Protein AF-0000000078980738 (afdb_homodimer)

Organism: Ruegeria pomeroyi (strain ATCC 700808 / DSM 15171 / DSS-3) (NCBI:txid246200)

Secondary structure (DSSP, 8-state):
---------EEEEE-THHHHHHHHHHHHSTT--HHHHHHHHHHHHHHHHHHHHTT-EEEEEE--TTSSS-EEEEPP-/---------EEEEE-THHHHHHHHHHHHSTT--HHHHHHHHHHHHHHHHHHHHTT-EEEEEE--TTSSS-EEEE---

Sequence (154 aa):
MSEEKSSGRVTVRLSGKLGEMISEIQNETPAETPTDVVRRALIVYHSLAMAKLNGADLLIVEPGPDGEEKRSRRIFLMSEEKSSGRVTVRLSGKLGEMISEIQNETPAETPTDVVRRALIVYHSLAMAKLNGADLLIVEPGPDGEEKRSRRIFL

Structure (mmCIF, N/CA/C/O backbone):
data_AF-0000000078980738-model_v1
#
loop_
_entity.id
_entity.type
_entity.pdbx_description
1 polymer 'Ribbon-helix-helix protein CopG domain-containing protein'
#
loop_
_atom_site.group_PDB
_atom_site.id
_atom_site.type_symbol
_atom_site.label_atom_id
_atom_site.label_alt_id
_atom_site.label_comp_id
_atom_site.label_asym_id
_atom_site.label_entity_id
_atom_site.label_seq_id
_atom_site.pdbx_PDB_ins_code
_atom_site.Cartn_x
_atom_site.Cartn_y
_atom_site.Cartn_z
_atom_site.occupancy
_atom_site.B_iso_or_equiv
_atom_site.auth_seq_id
_atom_site.auth_comp_id
_atom_site.auth_asym_id
_atom_site.auth_atom_id
_atom_site.pdbx_PDB_model_num
ATOM 1 N N . MET A 1 1 ? 17.094 11.438 31.438 1 27.34 1 MET A N 1
ATOM 2 C CA . MET A 1 1 ? 16.391 12.195 30.391 1 27.34 1 MET A CA 1
ATOM 3 C C . MET A 1 1 ? 15.508 11.289 29.547 1 27.34 1 MET A C 1
ATOM 5 O O . MET A 1 1 ? 15.984 10.305 28.984 1 27.34 1 MET A O 1
ATOM 9 N N . SER A 1 2 ? 14.266 10.969 30.016 1 30.16 2 SER A N 1
ATOM 10 C CA . SER A 1 2 ? 13.25 10.031 29.547 1 30.16 2 SER A CA 1
ATOM 11 C C . SER A 1 2 ? 13.008 10.188 28.047 1 30.16 2 SER A C 1
ATOM 13 O O . SER A 1 2 ? 12.695 11.289 27.578 1 30.16 2 SER A O 1
ATOM 15 N N . GLU A 1 3 ? 13.883 9.773 27.234 1 36.34 3 GLU A N 1
ATOM 16 C CA . GLU A 1 3 ? 13.602 9.938 25.812 1 36.34 3 GLU A CA 1
ATOM 17 C C . GLU A 1 3 ? 12.117 9.711 25.516 1 36.34 3 GLU A C 1
ATOM 19 O O . GLU A 1 3 ? 11.594 8.625 25.75 1 36.34 3 GLU A O 1
ATOM 24 N N . GLU A 1 4 ? 11.211 10.57 26.094 1 38.19 4 GLU A N 1
ATOM 25 C CA . GLU A 1 4 ? 9.789 10.602 25.781 1 38.19 4 GLU A CA 1
ATOM 26 C C . GLU A 1 4 ? 9.523 10.008 24.391 1 38.19 4 GLU A C 1
ATOM 28 O O . GLU A 1 4 ? 10.094 10.469 23.406 1 38.19 4 GLU A O 1
ATOM 33 N N . LYS A 1 5 ? 9.547 8.875 24.234 1 45.06 5 LYS A N 1
ATOM 34 C CA . LYS A 1 5 ? 9.211 8.078 23.062 1 45.06 5 LYS A CA 1
ATOM 35 C C . LYS A 1 5 ? 8.086 8.719 22.266 1 45.06 5 LYS A C 1
ATOM 37 O O . LYS A 1 5 ? 6.953 8.836 22.75 1 45.06 5 LYS A O 1
ATOM 42 N N . SER A 1 6 ? 8.227 10.039 21.547 1 50.19 6 SER A N 1
ATOM 43 C CA . SER A 1 6 ? 7.402 11.016 20.828 1 50.19 6 SER A CA 1
ATOM 44 C C . SER A 1 6 ? 6.191 10.352 20.188 1 50.19 6 SER A C 1
ATOM 46 O O . SER A 1 6 ? 6.262 9.203 19.766 1 50.19 6 SER A O 1
ATOM 48 N N . SER A 1 7 ? 5.168 10.523 20.766 1 57.12 7 SER A N 1
ATOM 49 C CA . SER A 1 7 ? 3.814 10.078 20.438 1 57.12 7 SER A CA 1
ATOM 50 C C . SER A 1 7 ? 3.598 10.008 18.938 1 57.12 7 SER A C 1
ATOM 52 O O . SER A 1 7 ? 2.588 10.5 18.422 1 57.12 7 SER A O 1
ATOM 54 N N . GLY A 1 8 ? 4.828 9.727 17.984 1 65.25 8 GLY A N 1
ATOM 55 C CA . GLY A 1 8 ? 5.168 9.602 16.578 1 65.25 8 GLY A CA 1
ATOM 56 C C . GLY A 1 8 ? 4.105 10.156 15.648 1 65.25 8 GLY A C 1
ATOM 57 O O . GLY A 1 8 ? 3.512 9.422 14.859 1 65.25 8 GLY A O 1
ATOM 58 N N . ARG A 1 9 ? 3.58 11.227 16.016 1 78.31 9 ARG A N 1
ATOM 59 C CA . ARG A 1 9 ? 2.623 11.898 15.141 1 78.31 9 ARG A CA 1
ATOM 60 C C . ARG A 1 9 ? 3.299 12.391 13.867 1 78.31 9 ARG A C 1
ATOM 62 O O . ARG A 1 9 ? 4.391 12.961 13.914 1 78.31 9 ARG A O 1
ATOM 69 N N . VAL A 1 10 ? 2.648 12.07 12.852 1 83.69 10 VAL A N 1
ATOM 70 C CA . VAL A 1 10 ? 3.135 12.492 11.539 1 83.69 10 VAL A CA 1
ATOM 71 C C . VAL A 1 10 ? 2.025 13.219 10.781 1 83.69 10 VAL A C 1
ATOM 73 O O . VAL A 1 10 ? 0.879 12.758 10.758 1 83.69 10 VAL A O 1
ATOM 76 N N . THR A 1 11 ? 2.346 14.414 10.445 1 88.38 11 THR A N 1
ATOM 77 C CA . THR A 1 11 ? 1.433 15.141 9.57 1 88.38 11 THR A CA 1
ATOM 78 C C . THR A 1 11 ? 1.977 15.188 8.141 1 88.38 11 THR A C 1
ATOM 80 O O . THR A 1 11 ? 3.125 15.578 7.926 1 88.38 11 THR A O 1
ATOM 83 N N . VAL A 1 12 ? 1.135 14.805 7.203 1 88.81 12 VAL A N 1
ATOM 84 C CA . VAL A 1 12 ? 1.552 14.797 5.809 1 88.81 12 VAL A CA 1
ATOM 85 C C . VAL A 1 12 ? 0.564 15.602 4.965 1 88.81 12 VAL A C 1
ATOM 87 O O . VAL A 1 12 ? -0.648 15.523 5.18 1 88.81 12 VAL A O 1
ATOM 90 N N . ARG A 1 13 ? 1.128 16.328 4.082 1 88.06 13 ARG A N 1
ATOM 91 C CA . ARG A 1 13 ? 0.339 17.062 3.105 1 88.06 13 ARG A CA 1
ATOM 92 C C . ARG A 1 13 ? 0.513 16.484 1.705 1 88.06 13 ARG A C 1
ATOM 94 O O . ARG A 1 13 ? 1.628 16.438 1.181 1 88.06 13 ARG A O 1
ATOM 101 N N . LEU A 1 14 ? -0.602 16.062 1.182 1 86.94 14 LEU A N 1
ATOM 102 C CA . LEU A 1 14 ? -0.59 15.438 -0.135 1 86.94 14 LEU A CA 1
ATOM 103 C C . LEU A 1 14 ? -1.312 16.312 -1.158 1 86.94 14 LEU A C 1
ATOM 105 O O . LEU A 1 14 ? -2.334 16.922 -0.845 1 86.94 14 LEU A O 1
ATOM 109 N N . SER A 1 15 ? -0.709 16.406 -2.311 1 88.44 15 SER A N 1
ATOM 110 C CA . SER A 1 15 ? -1.311 17.203 -3.377 1 88.44 15 SER A CA 1
ATOM 111 C C . SER A 1 15 ? -1 16.609 -4.75 1 88.44 15 SER A C 1
ATOM 113 O O . SER A 1 15 ? -0.29 15.609 -4.852 1 88.44 15 SER A O 1
ATOM 115 N N . GLY A 1 16 ? -1.719 17.172 -5.766 1 91.06 16 GLY A N 1
ATOM 116 C CA . GLY A 1 16 ? -1.442 16.766 -7.133 1 91.06 16 GLY A CA 1
ATOM 117 C C . GLY A 1 16 ? -1.838 15.32 -7.41 1 91.06 16 GLY A C 1
ATOM 118 O O . GLY A 1 16 ? -2.971 14.922 -7.137 1 91.06 16 GLY A O 1
ATOM 119 N N . LYS A 1 17 ? -0.914 14.648 -7.934 1 89.94 17 LYS A N 1
ATOM 120 C CA . LYS A 1 17 ? -1.172 13.273 -8.359 1 89.94 17 LYS A CA 1
ATOM 121 C C . LYS A 1 17 ? -1.625 12.41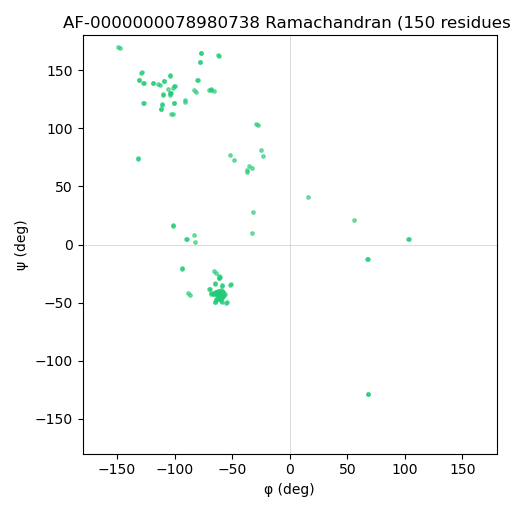4 -7.18 1 89.94 17 LYS A C 1
ATOM 123 O O . LYS A 1 17 ? -2.482 11.539 -7.336 1 89.94 17 LYS A O 1
ATOM 128 N N . LEU A 1 18 ? -1.074 12.672 -6.035 1 92.12 18 LEU A N 1
ATOM 129 C CA . LEU A 1 18 ? -1.434 11.891 -4.859 1 92.12 18 LEU A CA 1
ATOM 130 C C . LEU A 1 18 ? -2.865 12.188 -4.426 1 92.12 18 LEU A C 1
ATOM 132 O O . LEU A 1 18 ? -3.588 11.281 -4 1 92.12 18 LEU A O 1
ATOM 136 N N . GLY A 1 19 ? -3.207 13.414 -4.543 1 88.25 19 GLY A N 1
ATOM 137 C CA . GLY A 1 19 ? -4.598 13.758 -4.293 1 88.25 19 GLY A CA 1
ATOM 138 C C . GLY A 1 19 ? -5.562 13.078 -5.25 1 88.25 19 GLY A C 1
ATOM 139 O O . GLY A 1 19 ? -6.637 12.633 -4.844 1 88.25 19 GLY A O 1
ATOM 140 N N . GLU A 1 20 ? -5.195 13.008 -6.438 1 90.25 20 GLU A N 1
ATOM 141 C CA . GLU A 1 20 ? -6.008 12.336 -7.445 1 90.25 20 GLU A CA 1
ATOM 142 C C . GLU A 1 20 ? -6.152 10.844 -7.137 1 90.25 20 GLU A C 1
ATOM 144 O O . GLU A 1 20 ? -7.23 10.273 -7.312 1 90.25 20 GLU A O 1
ATOM 149 N N . MET A 1 21 ? -5.086 10.297 -6.723 1 92.25 21 MET A N 1
ATOM 150 C CA . MET A 1 21 ? -5.133 8.875 -6.375 1 92.25 21 MET A CA 1
ATOM 151 C C . MET A 1 21 ? -6.105 8.625 -5.227 1 92.25 21 MET A C 1
ATOM 153 O O . MET A 1 21 ? -6.879 7.672 -5.258 1 92.25 21 MET A O 1
ATOM 157 N N . ILE A 1 22 ? -6.035 9.422 -4.242 1 91.81 22 ILE A N 1
ATOM 158 C CA . ILE A 1 22 ? -6.945 9.312 -3.109 1 91.81 22 ILE A CA 1
ATOM 159 C C . ILE A 1 22 ? -8.391 9.422 -3.594 1 91.81 22 ILE A C 1
ATOM 161 O O . ILE A 1 22 ? -9.242 8.617 -3.207 1 91.81 22 ILE A O 1
ATOM 165 N N . SER A 1 23 ? -8.617 10.336 -4.426 1 89.12 23 SER A N 1
ATOM 166 C CA . SER A 1 23 ? -9.961 10.531 -4.961 1 89.12 23 SER A CA 1
ATOM 167 C C . SER A 1 23 ? -10.422 9.32 -5.754 1 89.12 23 SER A C 1
ATOM 169 O O . SER A 1 23 ? -11.586 8.914 -5.664 1 89.12 23 SER A O 1
ATOM 171 N N . GLU A 1 24 ? -9.562 8.836 -6.508 1 90.69 24 GLU A N 1
ATOM 172 C CA . GLU A 1 24 ? -9.898 7.652 -7.297 1 90.69 24 GLU A CA 1
ATOM 173 C C . GLU A 1 24 ? -10.25 6.473 -6.398 1 90.69 24 GLU A C 1
ATOM 175 O O . GLU A 1 24 ? -11.211 5.75 -6.66 1 90.69 24 GLU A O 1
ATOM 180 N N . ILE A 1 25 ? -9.469 6.281 -5.414 1 90.44 25 ILE A N 1
ATOM 181 C CA . ILE A 1 25 ? -9.734 5.195 -4.473 1 90.44 25 ILE A CA 1
ATOM 182 C C . ILE A 1 25 ? -11.078 5.426 -3.783 1 90.44 25 ILE A C 1
ATOM 184 O O . ILE A 1 25 ? -11.852 4.488 -3.604 1 90.44 25 ILE A O 1
ATOM 188 N N . GLN A 1 26 ? -11.312 6.648 -3.436 1 89.69 26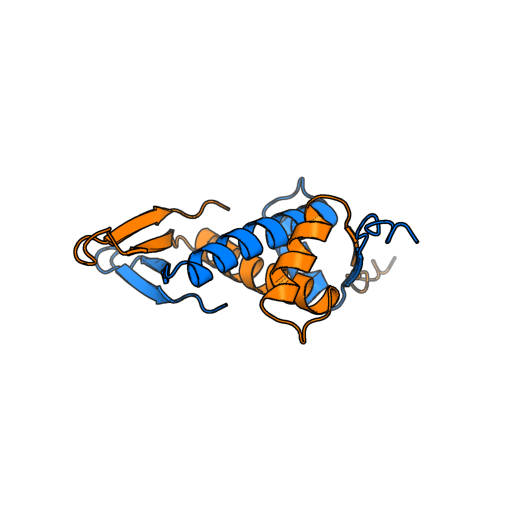 GLN A N 1
ATOM 189 C CA . GLN A 1 26 ? -12.562 6.984 -2.768 1 89.69 26 GLN A CA 1
ATOM 190 C C . GLN A 1 26 ? -13.758 6.75 -3.688 1 89.69 26 GLN A C 1
ATOM 192 O O . GLN A 1 26 ? -14.859 6.453 -3.219 1 89.69 26 GLN A O 1
ATOM 197 N N . ASN A 1 27 ? -13.539 6.969 -4.914 1 88.94 27 ASN A N 1
ATOM 198 C CA . ASN A 1 27 ? -14.609 6.707 -5.871 1 88.94 27 ASN A CA 1
ATOM 199 C C . ASN A 1 27 ? -15.016 5.234 -5.871 1 88.94 27 ASN A C 1
ATOM 201 O O . ASN A 1 27 ? -16.172 4.902 -6.125 1 88.94 27 ASN A O 1
ATOM 205 N N . GLU A 1 28 ? -14.078 4.43 -5.52 1 85.12 28 GLU A N 1
ATOM 206 C CA . GLU A 1 28 ? -14.328 2.992 -5.492 1 85.12 28 GLU A CA 1
ATOM 207 C C . GLU A 1 28 ? -14.758 2.529 -4.102 1 85.12 28 GLU A C 1
ATOM 209 O O . GLU A 1 28 ? -15.305 1.435 -3.945 1 85.12 28 GLU A O 1
ATOM 214 N N . THR A 1 29 ? -14.469 3.299 -3.113 1 82.06 29 THR A N 1
ATOM 215 C CA . THR A 1 29 ? -14.828 3.053 -1.721 1 82.06 29 THR A CA 1
ATOM 216 C C . THR A 1 29 ? -15.445 4.301 -1.094 1 82.06 29 THR A C 1
ATOM 218 O O . THR A 1 29 ? -14.852 4.914 -0.206 1 82.06 29 THR A O 1
ATOM 221 N N . PRO A 1 30 ? -16.609 4.715 -1.349 1 76.38 30 PRO A N 1
ATOM 222 C CA . PRO A 1 30 ? -17.172 6.035 -1.074 1 76.38 30 PRO A CA 1
ATOM 223 C C . PRO A 1 30 ? -17.266 6.34 0.419 1 76.38 30 PRO A C 1
ATOM 225 O O . PRO A 1 30 ? -17.266 7.508 0.817 1 76.38 30 PRO A O 1
ATOM 228 N N . ALA A 1 31 ? -17.328 5.473 1.229 1 78 31 ALA A N 1
ATOM 229 C CA . ALA A 1 31 ? -17.484 5.734 2.658 1 78 31 ALA A CA 1
ATOM 230 C C . ALA A 1 31 ? -16.141 6.039 3.312 1 78 31 ALA A C 1
AT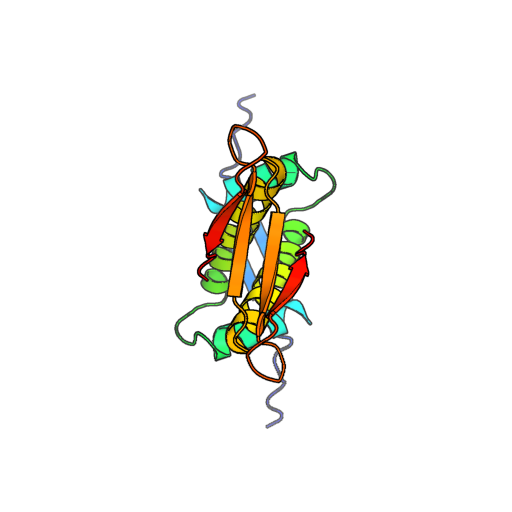OM 232 O O . ALA A 1 31 ? -16.078 6.367 4.5 1 78 31 ALA A O 1
ATOM 233 N N . GLU A 1 32 ? -15.141 6.188 2.557 1 85.81 32 GLU A N 1
ATOM 234 C CA . GLU A 1 32 ? -13.828 6.379 3.17 1 85.81 32 GLU A CA 1
ATOM 235 C C . GLU A 1 32 ? -13.375 7.828 3.051 1 85.81 32 GLU A C 1
ATOM 237 O O . GLU A 1 32 ? -13.531 8.445 1.997 1 85.81 32 GLU A O 1
ATOM 242 N N . THR A 1 33 ? -12.883 8.344 4.188 1 89.38 33 THR A N 1
ATOM 243 C CA . THR A 1 33 ? -12.219 9.641 4.188 1 89.38 33 THR A CA 1
ATOM 244 C C . THR A 1 33 ? -10.805 9.523 3.633 1 89.38 33 THR A C 1
ATOM 246 O O . THR A 1 33 ? -10.258 8.422 3.535 1 89.38 33 THR A O 1
ATOM 249 N N . PRO A 1 34 ? -10.258 10.602 3.32 1 88.75 34 PRO A N 1
ATOM 250 C CA . PRO A 1 34 ? -8.852 10.562 2.895 1 88.75 34 PRO A CA 1
ATOM 251 C C . PRO A 1 34 ? -7.934 9.953 3.947 1 88.75 34 PRO A C 1
ATOM 253 O O . PRO A 1 34 ? -7.016 9.203 3.605 1 88.75 34 PRO A O 1
ATOM 256 N N . THR A 1 35 ? -8.164 10.273 5.129 1 90.12 35 THR A N 1
ATOM 257 C CA . THR A 1 35 ? -7.375 9.695 6.207 1 90.12 35 THR A CA 1
ATOM 258 C C . THR A 1 35 ? -7.516 8.172 6.219 1 90.12 35 THR A C 1
ATOM 260 O O . THR A 1 35 ? -6.539 7.457 6.441 1 90.12 35 THR A O 1
ATOM 263 N N . ASP A 1 36 ? -8.711 7.66 5.969 1 92.94 36 ASP A N 1
ATOM 264 C CA . ASP A 1 36 ? -8.945 6.219 5.918 1 92.94 36 ASP A CA 1
ATOM 265 C C . ASP A 1 36 ? -8.164 5.574 4.777 1 92.94 36 ASP A C 1
ATOM 267 O O . ASP A 1 36 ? -7.621 4.477 4.93 1 92.94 36 ASP A O 1
ATOM 271 N N . VAL A 1 37 ? -8.172 6.273 3.686 1 93.62 37 VAL A N 1
ATOM 272 C CA . VAL A 1 37 ? -7.445 5.766 2.529 1 93.62 37 VAL A CA 1
ATOM 273 C C . VAL A 1 37 ? -5.957 5.66 2.859 1 93.62 37 VAL A C 1
ATOM 275 O O . VAL A 1 37 ? -5.328 4.633 2.6 1 93.62 37 VAL A O 1
ATOM 278 N N . VAL A 1 38 ? -5.363 6.676 3.443 1 93.69 38 VAL A N 1
ATOM 279 C CA . VAL A 1 38 ? -3.943 6.699 3.781 1 93.69 38 VAL A CA 1
ATOM 280 C C . VAL A 1 38 ? -3.641 5.625 4.824 1 93.69 38 VAL A C 1
ATOM 282 O O . VAL A 1 38 ? -2.631 4.926 4.73 1 93.69 38 VAL A O 1
ATOM 285 N N . ARG A 1 39 ? -4.516 5.492 5.758 1 93.75 39 ARG A N 1
ATOM 286 C CA . ARG A 1 39 ? -4.367 4.461 6.781 1 93.75 39 ARG A CA 1
ATOM 287 C C . ARG A 1 39 ? -4.324 3.07 6.156 1 93.75 39 ARG A C 1
ATOM 289 O O . ARG A 1 39 ? -3.436 2.273 6.461 1 93.75 39 ARG A O 1
ATOM 296 N N . ARG A 1 40 ? -5.211 2.836 5.27 1 94.81 40 ARG A N 1
ATOM 297 C CA . ARG A 1 40 ? -5.266 1.537 4.605 1 94.81 40 ARG A CA 1
ATOM 298 C C . ARG A 1 40 ? -4.031 1.31 3.742 1 94.81 40 ARG A C 1
ATOM 300 O O . ARG A 1 40 ? -3.459 0.218 3.744 1 94.81 40 ARG A O 1
ATOM 307 N N . ALA A 1 41 ? -3.656 2.322 3.062 1 96.19 41 ALA A N 1
ATOM 308 C CA . ALA A 1 41 ? -2.461 2.234 2.227 1 96.19 41 ALA A CA 1
ATOM 309 C C . ALA A 1 41 ? -1.233 1.884 3.061 1 96.19 41 ALA A C 1
ATOM 311 O O . ALA A 1 41 ? -0.445 1.015 2.684 1 96.19 41 ALA A O 1
ATOM 312 N N . LEU A 1 42 ? -1.082 2.506 4.184 1 95.12 42 LEU A N 1
ATOM 313 C CA . LEU A 1 42 ? 0.065 2.279 5.055 1 95.12 42 LEU A CA 1
ATOM 314 C C . LEU A 1 42 ? 0.05 0.861 5.613 1 95.12 42 LEU A C 1
ATOM 316 O O . LEU A 1 42 ? 1.09 0.199 5.672 1 95.12 42 LEU A O 1
ATOM 320 N N . ILE A 1 43 ? -1.113 0.393 5.996 1 96.06 43 ILE A N 1
ATOM 321 C CA . ILE A 1 43 ? -1.249 -0.943 6.566 1 96.06 43 ILE A CA 1
ATOM 322 C C . ILE A 1 43 ? -0.881 -1.991 5.52 1 96.06 43 ILE A C 1
ATOM 324 O O . ILE A 1 43 ? -0.106 -2.91 5.797 1 96.06 43 ILE A O 1
ATOM 328 N N . VAL A 1 44 ? -1.388 -1.829 4.383 1 96.19 44 VAL A N 1
ATOM 329 C CA . VAL A 1 44 ? -1.124 -2.777 3.309 1 96.19 44 VAL A CA 1
ATOM 330 C C . VAL A 1 44 ? 0.355 -2.734 2.932 1 96.19 44 VAL A C 1
ATOM 332 O O . VAL A 1 44 ? 1.01 -3.773 2.838 1 96.19 44 VAL A O 1
ATOM 335 N N . TYR A 1 45 ? 0.852 -1.554 2.727 1 96.31 45 TYR A N 1
ATOM 336 C CA . TYR A 1 45 ? 2.252 -1.409 2.346 1 96.31 45 TYR A CA 1
ATOM 337 C C . TYR A 1 45 ? 3.17 -2.002 3.41 1 96.31 45 TYR A C 1
ATOM 339 O O . TYR A 1 45 ? 4.133 -2.701 3.088 1 96.31 45 TYR A O 1
ATOM 347 N N . HIS A 1 46 ? 2.955 -1.68 4.602 1 94.81 46 HIS A N 1
ATOM 348 C CA . HIS A 1 46 ? 3.752 -2.223 5.695 1 94.81 46 HIS A CA 1
ATOM 349 C C . HIS A 1 46 ? 3.734 -3.748 5.688 1 94.81 46 HIS A C 1
ATOM 351 O O . HIS A 1 46 ? 4.781 -4.387 5.801 1 94.81 46 HIS A O 1
ATOM 357 N N . SER A 1 47 ? 2.525 -4.332 5.605 1 94.75 47 SER A N 1
ATOM 358 C CA . SER A 1 47 ? 2.395 -5.785 5.574 1 94.75 47 SER A CA 1
ATOM 359 C C . SER A 1 47 ? 3.197 -6.391 4.43 1 94.75 47 SER A C 1
ATOM 361 O O . SER A 1 47 ? 3.867 -7.41 4.602 1 94.75 47 SER A O 1
ATOM 363 N N . LEU A 1 48 ? 3.145 -5.789 3.271 1 96 48 LEU A N 1
ATOM 364 C CA . LEU A 1 48 ? 3.865 -6.281 2.102 1 96 48 LEU A CA 1
ATOM 365 C C . LEU A 1 48 ? 5.371 -6.125 2.287 1 96 48 LEU A C 1
ATOM 367 O O . LEU A 1 48 ? 6.141 -7.023 1.936 1 96 48 LEU A O 1
ATOM 371 N N . ALA A 1 49 ? 5.766 -5 2.818 1 94.06 49 ALA A N 1
ATOM 372 C CA . ALA A 1 49 ? 7.184 -4.746 3.059 1 94.06 49 ALA A CA 1
ATOM 373 C C . ALA A 1 49 ? 7.766 -5.758 4.043 1 94.06 49 ALA A C 1
ATOM 375 O O . ALA A 1 49 ? 8.867 -6.277 3.83 1 94.06 49 ALA A O 1
ATOM 376 N N . MET A 1 50 ? 7.039 -6.031 5.035 1 92.69 50 MET A N 1
ATOM 377 C CA . MET A 1 50 ? 7.492 -7 6.027 1 92.69 50 MET A CA 1
ATOM 378 C C . MET A 1 50 ? 7.59 -8.398 5.426 1 92.69 50 MET A C 1
ATOM 380 O O . MET A 1 50 ? 8.539 -9.133 5.695 1 92.69 50 MET A O 1
ATOM 384 N N . ALA A 1 51 ? 6.59 -8.734 4.625 1 93.06 51 ALA A N 1
ATOM 385 C CA . ALA A 1 51 ? 6.637 -10.031 3.953 1 93.06 51 ALA A CA 1
ATOM 386 C C . ALA A 1 51 ? 7.871 -10.141 3.066 1 93.06 51 ALA A C 1
ATOM 388 O O . ALA A 1 51 ? 8.547 -11.172 3.061 1 93.06 51 ALA A O 1
ATOM 389 N N . LYS A 1 52 ? 8.156 -9.125 2.363 1 93.62 52 LYS A N 1
ATOM 390 C CA . LYS A 1 52 ? 9.32 -9.102 1.484 1 93.62 52 LYS A CA 1
ATOM 391 C C . LYS A 1 52 ? 10.617 -9.242 2.281 1 93.62 52 LYS A C 1
ATOM 393 O O . LYS A 1 52 ? 11.523 -9.977 1.885 1 93.62 52 LYS A O 1
ATOM 398 N N . LEU A 1 53 ? 10.672 -8.57 3.303 1 90.5 53 LEU A N 1
ATOM 399 C CA . LEU A 1 53 ? 11.844 -8.625 4.164 1 90.5 53 LEU A CA 1
ATOM 400 C C . LEU A 1 53 ? 12.055 -10.031 4.707 1 90.5 53 LEU A C 1
ATOM 402 O O . LEU A 1 53 ? 13.188 -10.445 4.973 1 90.5 53 LEU A O 1
ATOM 406 N N . ASN A 1 54 ? 10.953 -10.727 4.84 1 90.75 54 ASN A N 1
ATOM 407 C CA . ASN A 1 54 ? 11.023 -12.086 5.363 1 90.75 54 ASN A CA 1
ATOM 408 C C . ASN A 1 54 ? 11.227 -13.109 4.246 1 90.75 54 ASN A C 1
ATOM 410 O O . ASN A 1 54 ? 11.086 -14.312 4.465 1 90.75 54 ASN A O 1
ATOM 414 N N . GLY A 1 55 ? 11.414 -12.602 3.006 1 91 55 GLY A N 1
ATOM 415 C CA . GLY A 1 55 ? 11.836 -13.469 1.922 1 91 55 GLY A CA 1
ATOM 416 C C . GLY A 1 55 ? 10.711 -13.844 0.979 1 91 55 GLY A C 1
ATOM 417 O O . GLY A 1 55 ? 10.898 -14.648 0.062 1 91 55 GLY A O 1
ATOM 418 N N . ALA A 1 56 ? 9.5 -13.25 1.195 1 94.56 56 ALA A N 1
ATOM 419 C CA . ALA A 1 56 ? 8.367 -13.57 0.333 1 94.56 56 ALA A CA 1
ATOM 420 C C . ALA A 1 56 ? 8.469 -12.836 -1.004 1 94.56 56 ALA A C 1
ATOM 422 O O . ALA A 1 56 ? 9.172 -11.828 -1.114 1 94.56 56 ALA A O 1
ATOM 423 N N . ASP A 1 57 ? 7.773 -13.438 -1.954 1 95.25 57 ASP A N 1
ATOM 424 C CA . ASP A 1 57 ? 7.527 -12.75 -3.215 1 95.25 57 ASP A CA 1
ATOM 425 C C . ASP A 1 57 ? 6.094 -12.227 -3.289 1 95.25 57 ASP A C 1
ATOM 427 O O . ASP A 1 57 ? 5.172 -12.859 -2.773 1 95.25 57 ASP A O 1
ATOM 431 N N . LEU A 1 58 ? 5.934 -11.117 -3.902 1 96.75 58 LEU A N 1
ATOM 432 C CA . LEU A 1 58 ? 4.629 -10.516 -4.129 1 96.75 58 LEU A CA 1
ATOM 433 C C . LEU A 1 58 ? 4.254 -10.57 -5.609 1 96.75 58 LEU A C 1
ATOM 435 O O . LEU A 1 58 ? 5.004 -10.094 -6.461 1 96.75 58 LEU A O 1
ATOM 439 N N . LEU A 1 59 ? 3.018 -11.094 -5.852 1 96.88 59 LEU A N 1
ATOM 440 C CA . LEU A 1 59 ? 2.662 -11.32 -7.246 1 96.88 59 LEU A CA 1
ATOM 441 C C . LEU A 1 59 ? 1.286 -10.75 -7.559 1 96.88 59 LEU A C 1
ATOM 443 O O . LEU A 1 59 ? 0.374 -10.82 -6.734 1 96.88 59 LEU A O 1
ATOM 447 N N . ILE A 1 60 ? 1.159 -10.188 -8.703 1 96.81 60 ILE A N 1
ATOM 448 C CA . ILE A 1 60 ? -0.119 -9.906 -9.344 1 96.81 60 ILE A CA 1
ATOM 449 C C . ILE A 1 60 ? -0.411 -10.977 -10.398 1 96.81 60 ILE A C 1
ATOM 451 O O . ILE A 1 60 ? 0.399 -11.203 -11.305 1 96.81 60 ILE A O 1
ATOM 455 N N . VAL A 1 61 ? -1.488 -11.602 -10.219 1 95.5 61 VAL A N 1
ATOM 456 C CA . VAL A 1 61 ? -1.878 -12.656 -11.148 1 95.5 61 VAL A CA 1
ATOM 457 C C . VAL A 1 61 ? -3.104 -12.219 -11.945 1 95.5 61 VAL A C 1
ATOM 459 O O . VAL A 1 61 ? -4.176 -12 -11.375 1 95.5 61 VAL A O 1
ATOM 462 N N . GLU A 1 62 ? -2.908 -12.117 -13.203 1 93.75 62 GLU A N 1
ATOM 463 C CA . GLU A 1 62 ? -3.961 -11.656 -14.102 1 93.75 62 GLU A CA 1
ATOM 464 C C . GLU A 1 62 ? -4.473 -12.797 -14.977 1 93.75 62 GLU A C 1
ATOM 466 O O . GLU A 1 62 ? -3.695 -13.648 -15.422 1 93.75 62 GLU A O 1
ATOM 471 N N . PRO A 1 63 ? -5.746 -12.766 -15.141 1 85.94 63 PRO A N 1
ATOM 472 C CA . PRO A 1 63 ? -6.285 -13.781 -16.047 1 85.94 63 PRO A CA 1
ATOM 473 C C . PRO A 1 63 ? -5.871 -13.555 -17.5 1 85.94 63 PRO A C 1
ATOM 475 O O . PRO A 1 63 ? -5.758 -12.406 -17.938 1 85.94 63 PRO A O 1
ATOM 478 N N . GLY A 1 64 ? -5.438 -14.625 -18.156 1 80 64 GLY A N 1
ATOM 479 C CA . GLY A 1 64 ? -5.168 -14.539 -19.578 1 80 64 GLY A CA 1
ATOM 480 C C . GLY A 1 64 ? -6.402 -14.203 -20.406 1 80 64 GLY A C 1
ATOM 481 O O . GLY A 1 64 ? -7.52 -14.211 -19.891 1 80 64 GLY A O 1
ATOM 482 N N . PRO A 1 65 ? -6.109 -13.758 -21.656 1 77.44 65 PRO A N 1
ATOM 483 C CA . PRO A 1 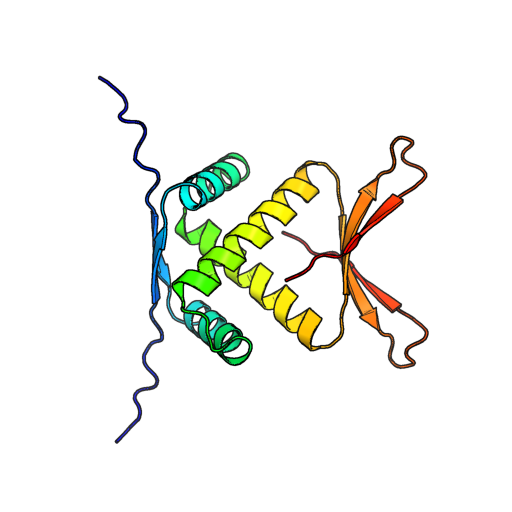65 ? -7.223 -13.391 -22.531 1 77.44 65 PRO A CA 1
ATOM 484 C C . PRO A 1 65 ? -8.281 -14.492 -22.625 1 77.44 65 PRO A C 1
ATOM 486 O O . PRO A 1 65 ? -9.477 -14.203 -22.719 1 77.44 65 PRO A O 1
ATOM 489 N N . ASP A 1 66 ? -7.809 -15.719 -22.578 1 77.06 66 ASP A N 1
ATOM 490 C CA . ASP A 1 66 ? -8.758 -16.812 -22.719 1 77.06 66 ASP A CA 1
ATOM 491 C C . ASP A 1 66 ? -9.094 -17.422 -21.359 1 77.06 66 ASP A C 1
ATOM 493 O O . ASP A 1 66 ? -9.805 -18.438 -21.281 1 77.06 66 ASP A O 1
ATOM 497 N N . GLY A 1 67 ? -8.773 -16.703 -20.359 1 70.56 67 GLY A N 1
ATOM 498 C CA . GLY A 1 67 ? -9.023 -17.188 -19.016 1 70.56 67 GLY A CA 1
ATOM 499 C C . GLY A 1 67 ? -8.172 -18.375 -18.625 1 70.56 67 GLY A C 1
ATOM 500 O O . GLY A 1 67 ? -8.188 -18.812 -17.484 1 70.56 67 GLY A O 1
ATOM 501 N N . GLU A 1 68 ? -7.492 -19 -19.656 1 72.38 68 GLU A N 1
ATOM 502 C CA . GLU A 1 68 ? -6.77 -20.234 -19.422 1 72.38 68 GLU A CA 1
ATOM 503 C C . GLU A 1 68 ? -5.348 -19.969 -18.922 1 72.38 68 GLU A C 1
ATOM 505 O O . GLU A 1 68 ? -4.883 -20.609 -17.984 1 72.38 68 GLU A O 1
ATOM 510 N N . GLU A 1 69 ? -4.742 -18.984 -19.594 1 76.12 69 GLU A N 1
ATOM 511 C CA . GLU A 1 69 ? -3.352 -18.75 -19.203 1 76.12 69 GLU A CA 1
ATOM 512 C C . GLU A 1 69 ? -3.225 -17.547 -18.281 1 76.12 69 GLU A C 1
ATOM 514 O O . GLU A 1 69 ? -3.654 -16.438 -18.625 1 76.12 69 GLU A O 1
ATOM 519 N N . LYS A 1 70 ? -2.844 -17.844 -17 1 86.12 70 LYS A N 1
ATOM 520 C CA . LYS A 1 70 ? -2.607 -16.734 -16.078 1 86.12 70 LYS A CA 1
ATOM 521 C C . LYS A 1 70 ? -1.199 -16.172 -16.25 1 86.12 70 LYS A C 1
ATOM 523 O O . LYS A 1 70 ? -0.256 -16.906 -16.531 1 86.12 70 LYS A O 1
ATOM 528 N N . ARG A 1 71 ? -1.203 -14.844 -16.328 1 91.44 71 ARG A N 1
ATOM 529 C CA . ARG A 1 71 ? 0.074 -14.141 -16.297 1 91.44 71 ARG A CA 1
ATOM 530 C C . ARG A 1 71 ? 0.356 -13.562 -14.914 1 91.44 71 ARG A C 1
ATOM 532 O O . ARG A 1 71 ? -0.56 -13.109 -14.227 1 91.44 71 ARG A O 1
ATOM 539 N N . SER A 1 72 ? 1.61 -13.773 -14.547 1 93.25 72 SER A N 1
ATOM 540 C CA . SER A 1 72 ? 1.993 -13.242 -13.242 1 93.25 72 SER A CA 1
ATOM 541 C C . SER A 1 72 ? 3.109 -12.211 -13.375 1 93.25 72 SER A C 1
ATOM 543 O O . SER A 1 72 ? 4.004 -12.359 -14.211 1 93.25 72 SER A O 1
ATOM 545 N N . ARG A 1 73 ? 2.98 -11.156 -12.617 1 94.31 73 ARG A N 1
ATOM 546 C CA . ARG A 1 73 ? 4.066 -10.188 -12.516 1 94.31 73 ARG A CA 1
ATOM 547 C C . ARG A 1 73 ? 4.414 -9.906 -11.055 1 94.31 73 ARG A C 1
ATOM 549 O O . ARG A 1 73 ? 3.541 -9.938 -10.188 1 94.31 73 ARG A O 1
ATOM 556 N N . ARG A 1 74 ? 5.652 -9.641 -10.891 1 95.19 74 ARG A N 1
ATOM 557 C CA . ARG A 1 74 ? 6.141 -9.352 -9.547 1 95.19 74 ARG A CA 1
ATOM 558 C C . ARG A 1 74 ? 5.836 -7.914 -9.148 1 95.19 74 ARG A C 1
ATOM 560 O O . ARG A 1 74 ? 5.891 -7.008 -9.977 1 95.19 74 ARG A O 1
ATOM 567 N N . ILE A 1 75 ? 5.477 -7.762 -7.887 1 93.75 75 ILE A N 1
ATOM 568 C CA . ILE A 1 75 ? 5.355 -6.438 -7.289 1 93.75 75 ILE A CA 1
ATOM 569 C C . ILE A 1 75 ? 6.684 -6.035 -6.656 1 93.75 75 ILE A C 1
ATOM 571 O O . ILE A 1 75 ? 7.211 -6.746 -5.797 1 93.75 75 ILE A O 1
ATOM 575 N N . PHE A 1 76 ? 7.191 -4.914 -7.098 1 90.62 76 PHE A N 1
ATOM 576 C CA . PHE A 1 76 ? 8.398 -4.367 -6.484 1 90.62 76 PHE A CA 1
ATOM 577 C C . PHE A 1 76 ? 8.055 -3.207 -5.559 1 90.62 76 PHE A C 1
ATOM 579 O O . PHE A 1 76 ? 7.199 -2.379 -5.883 1 90.62 76 PHE A O 1
ATOM 586 N N . LEU A 1 77 ? 8.617 -3.365 -4.434 1 89.06 77 LEU A N 1
ATOM 587 C CA . LEU A 1 77 ? 8.383 -2.305 -3.461 1 89.06 77 LEU A CA 1
ATOM 588 C C . LEU A 1 77 ? 9.547 -1.319 -3.441 1 89.06 77 LEU A C 1
ATOM 590 O O . LEU A 1 77 ? 10.68 -1.688 -3.756 1 89.06 77 LEU A O 1
ATOM 594 N N . MET B 1 1 ? -21.016 29.578 -10.648 1 26.77 1 MET B N 1
ATOM 595 C CA . MET B 1 1 ? -20.281 29.266 -9.422 1 26.77 1 MET B CA 1
ATOM 596 C C . MET B 1 1 ? -19.25 28.172 -9.672 1 26.77 1 MET B C 1
ATOM 598 O O . MET B 1 1 ? -19.609 27.062 -10.109 1 26.77 1 MET B O 1
ATOM 602 N N . SER B 1 2 ? -18.047 28.516 -10.234 1 30.81 2 SER B N 1
ATOM 603 C CA . SER B 1 2 ? -16.953 27.688 -10.75 1 30.81 2 SER B CA 1
ATOM 604 C C . SER B 1 2 ? -16.516 26.641 -9.727 1 30.81 2 SER B C 1
ATOM 606 O O . SER B 1 2 ? -16.203 26.984 -8.586 1 30.81 2 SER B O 1
ATOM 608 N N . GLU B 1 3 ? -17.234 25.609 -9.562 1 36.84 3 GLU B N 1
ATOM 609 C CA . GLU B 1 3 ? -16.734 24.609 -8.625 1 36.84 3 GLU B CA 1
ATOM 610 C C . GLU B 1 3 ? -15.219 24.469 -8.711 1 36.84 3 GLU B C 1
ATOM 612 O O . GLU B 1 3 ? -14.68 24.156 -9.766 1 36.84 3 GLU B O 1
ATOM 617 N N . GLU B 1 4 ? -14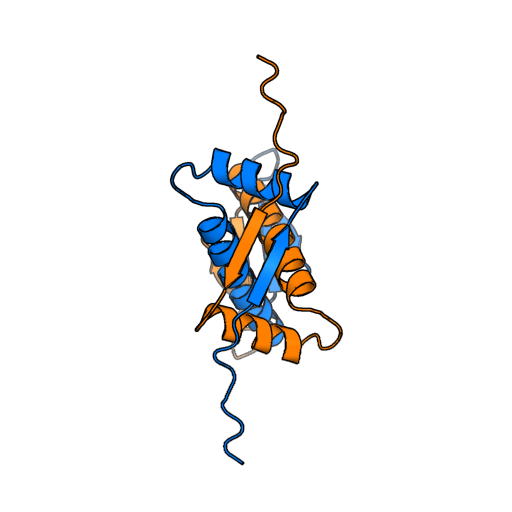.477 25.562 -8.352 1 38.28 4 GLU B N 1
ATOM 618 C CA . GLU B 1 4 ? -13.016 25.5 -8.227 1 38.28 4 GLU B CA 1
ATOM 619 C C . GLU B 1 4 ? -12.539 24.094 -7.934 1 38.28 4 GLU B C 1
ATOM 621 O O . GLU B 1 4 ? -13.008 23.453 -6.98 1 38.28 4 GLU B O 1
ATOM 626 N N . LYS B 1 5 ? -12.43 23.344 -8.789 1 46.47 5 LYS B N 1
ATOM 627 C CA . LYS B 1 5 ? -11.922 21.969 -8.844 1 46.47 5 LYS B CA 1
ATOM 628 C C . LYS B 1 5 ? -10.758 21.781 -7.875 1 46.47 5 LYS B C 1
ATOM 630 O O . LYS B 1 5 ? -9.695 22.391 -8.047 1 46.47 5 LYS B O 1
ATOM 635 N N . SER B 1 6 ? -10.859 21.828 -6.387 1 50.62 6 SER B N 1
ATOM 636 C CA . SER B 1 6 ? -10.062 21.859 -5.164 1 50.62 6 SER B CA 1
ATOM 637 C C . SER B 1 6 ? -8.727 21.141 -5.363 1 50.62 6 SER B C 1
ATOM 639 O O . SER B 1 6 ? -8.633 20.188 -6.145 1 50.62 6 SER B O 1
ATOM 641 N N . SER B 1 7 ? -7.695 21.828 -5.5 1 55.47 7 SER B N 1
ATOM 642 C CA . SER B 1 7 ? -6.289 21.578 -5.793 1 55.47 7 SER B CA 1
ATOM 643 C C . SER B 1 7 ? -5.836 20.234 -5.215 1 55.47 7 SER B C 1
ATOM 645 O O . SER B 1 7 ? -4.668 19.875 -5.34 1 55.47 7 SER B O 1
ATOM 647 N N . GLY B 1 8 ? -6.938 19.312 -4.676 1 66.06 8 GLY B N 1
ATOM 648 C CA . GLY B 1 8 ? -6.871 17.938 -4.188 1 66.06 8 GLY B CA 1
ATOM 649 C C . GLY B 1 8 ? -5.871 17.75 -3.062 1 66.06 8 GLY B C 1
ATOM 650 O O . GLY B 1 8 ? -5.195 16.734 -2.986 1 66.06 8 GLY B O 1
ATOM 651 N N . ARG B 1 9 ? -5.551 18.844 -2.426 1 78.44 9 ARG B N 1
ATOM 652 C CA . ARG B 1 9 ? -4.637 18.734 -1.294 1 78.44 9 ARG B CA 1
ATOM 653 C C . ARG B 1 9 ? -5.305 18.031 -0.116 1 78.44 9 ARG B C 1
ATOM 655 O O . ARG B 1 9 ? -6.457 18.312 0.214 1 78.44 9 ARG B O 1
ATOM 662 N N . VAL B 1 10 ? -4.605 17.156 0.383 1 83.75 10 VAL B N 1
ATOM 663 C CA . VAL B 1 10 ? -5.074 16.391 1.532 1 83.75 10 VAL B CA 1
ATOM 664 C C . VAL B 1 10 ? -4.027 16.438 2.643 1 83.75 10 VAL B C 1
ATOM 666 O O . VAL B 1 10 ? -2.836 16.25 2.387 1 83.75 10 VAL B O 1
ATOM 669 N N . THR B 1 11 ? -4.484 16.922 3.742 1 88.38 11 THR B N 1
ATOM 670 C CA . THR B 1 11 ? -3.623 16.844 4.918 1 88.38 11 THR B CA 1
ATOM 671 C C . THR B 1 11 ? -4.086 15.734 5.859 1 88.38 11 THR B C 1
ATOM 673 O O . THR B 1 11 ? -5.258 15.688 6.23 1 88.38 11 THR B O 1
ATOM 676 N N . VAL B 1 12 ? -3.146 14.906 6.258 1 88.81 12 VAL B N 1
ATOM 677 C CA . VAL B 1 12 ? -3.475 13.789 7.145 1 88.81 12 VAL B CA 1
ATOM 678 C C . VAL B 1 12 ? -2.555 13.812 8.359 1 88.81 12 VAL B C 1
ATOM 680 O O . VAL B 1 12 ? -1.355 14.07 8.234 1 88.81 12 VAL B O 1
ATOM 683 N N . ARG B 1 13 ? -3.174 13.547 9.453 1 87.94 13 ARG B N 1
ATOM 684 C CA . ARG B 1 13 ? -2.432 13.398 10.703 1 87.94 13 ARG B CA 1
ATOM 685 C C . ARG B 1 13 ? -2.451 11.953 11.188 1 87.94 13 ARG B C 1
ATOM 687 O O . ARG B 1 13 ? -3.52 11.383 11.422 1 87.94 13 ARG B O 1
ATOM 694 N N . LEU B 1 14 ? -1.26 11.438 11.305 1 87.06 14 LEU B N 1
ATOM 695 C CA . LEU B 1 14 ? -1.115 10.039 11.703 1 87.06 14 LEU B CA 1
ATOM 696 C C . LEU B 1 14 ? -0.452 9.93 13.07 1 87.06 14 LEU B C 1
ATOM 698 O O . LEU B 1 14 ? 0.464 10.688 13.383 1 87.06 14 LEU B O 1
ATOM 702 N N . SER B 1 15 ? -0.989 9.023 13.859 1 88.25 15 SER B N 1
ATOM 703 C CA . SER B 1 15 ? -0.433 8.82 15.188 1 88.25 15 SER B CA 1
ATOM 704 C C . SER B 1 15 ? -0.598 7.367 15.633 1 88.25 15 SER B C 1
ATOM 706 O O . SER B 1 15 ? -1.174 6.551 14.914 1 88.25 15 SER B O 1
ATOM 708 N N . GLY B 1 16 ? 0.09 7.07 16.766 1 90.94 16 GLY B N 1
ATOM 709 C CA . GLY B 1 16 ? -0.061 5.742 17.344 1 90.94 16 GLY B CA 1
ATOM 710 C C . GLY B 1 16 ? 0.529 4.648 16.484 1 90.94 16 GLY B C 1
ATOM 711 O O . GLY B 1 16 ? 1.688 4.73 16.062 1 90.94 16 GLY B O 1
ATOM 712 N N . LYS B 1 17 ? -0.284 3.693 16.266 1 89.81 17 LYS B N 1
ATOM 713 C CA . LYS B 1 17 ? 0.172 2.516 15.523 1 89.81 17 LYS B CA 1
ATOM 714 C C . LYS B 1 17 ? 0.667 2.895 14.133 1 89.81 17 LYS B C 1
ATOM 716 O O . LYS B 1 17 ? 1.634 2.314 13.633 1 89.81 17 LYS B O 1
ATOM 721 N N . LEU B 1 18 ? 0.047 3.871 13.539 1 92 18 LEU B N 1
ATOM 722 C CA . LEU B 1 18 ? 0.439 4.293 12.195 1 92 18 LEU B CA 1
ATOM 723 C C . LEU B 1 18 ? 1.797 4.988 12.219 1 92 18 LEU B C 1
ATOM 725 O O . LEU B 1 18 ? 2.605 4.809 11.305 1 92 18 LEU B O 1
ATOM 729 N N . GLY B 1 19 ? 1.981 5.734 13.242 1 88.31 19 GLY B N 1
ATOM 730 C CA . GLY B 1 19 ? 3.303 6.316 13.422 1 88.31 19 GLY B CA 1
ATOM 731 C C . GLY B 1 19 ? 4.391 5.277 13.602 1 88.31 19 GLY B C 1
ATOM 732 O O . GLY B 1 19 ? 5.492 5.422 13.07 1 88.31 19 GLY B O 1
ATOM 733 N N . GLU B 1 20 ? 4.102 4.285 14.312 1 90.12 20 GLU B N 1
ATOM 734 C CA . GLU B 1 20 ? 5.043 3.189 14.523 1 90.12 20 GLU B CA 1
ATOM 735 C C . GLU B 1 20 ? 5.355 2.471 13.219 1 90.12 20 GLU B C 1
ATOM 737 O O . GLU B 1 20 ? 6.508 2.105 12.961 1 90.12 20 GLU B O 1
ATOM 742 N N . MET B 1 21 ? 4.34 2.291 12.469 1 92 21 MET B N 1
ATOM 743 C CA . MET B 1 21 ? 4.547 1.637 11.18 1 92 21 MET B CA 1
ATOM 744 C C . MET B 1 21 ? 5.477 2.459 10.297 1 92 21 MET B C 1
ATOM 746 O O . MET B 1 21 ? 6.367 1.909 9.648 1 92 21 MET B O 1
ATOM 750 N N . ILE B 1 22 ? 5.266 3.715 10.234 1 91.75 22 ILE B N 1
ATOM 751 C CA . ILE B 1 22 ? 6.117 4.605 9.461 1 91.75 22 ILE B CA 1
ATOM 752 C C . ILE B 1 22 ? 7.559 4.496 9.945 1 91.75 22 ILE B C 1
ATOM 754 O O . ILE B 1 22 ? 8.484 4.371 9.141 1 91.75 22 ILE B O 1
ATOM 758 N N . SER B 1 23 ? 7.707 4.492 11.188 1 89 23 SER B N 1
ATOM 759 C CA . SER B 1 23 ? 9.039 4.387 11.766 1 89 23 SER B CA 1
ATOM 760 C C . SER B 1 23 ? 9.695 3.059 11.406 1 89 23 SER B C 1
ATOM 762 O O . SER B 1 23 ? 10.898 3.014 11.117 1 89 23 SER B O 1
ATOM 764 N N . GLU B 1 24 ? 8.945 2.068 11.5 1 90.56 24 GLU B N 1
ATOM 765 C CA . GLU B 1 24 ? 9.477 0.751 11.148 1 90.56 24 GLU B CA 1
ATOM 766 C C . GLU B 1 24 ? 9.922 0.703 9.695 1 90.56 24 GLU B C 1
ATOM 768 O O . GLU B 1 24 ? 10.984 0.157 9.383 1 90.56 24 GLU B O 1
ATOM 773 N N . ILE B 1 25 ? 9.125 1.234 8.859 1 90.31 25 ILE B N 1
ATOM 774 C CA . ILE B 1 25 ? 9.469 1.269 7.441 1 90.31 25 ILE B CA 1
ATOM 775 C C . ILE B 1 25 ? 10.727 2.105 7.234 1 90.31 25 ILE B C 1
ATOM 777 O O . ILE B 1 25 ? 11.609 1.727 6.465 1 90.31 25 ILE B O 1
ATOM 781 N N . GLN B 1 26 ? 10.797 3.178 7.938 1 89.75 26 GLN B N 1
ATOM 782 C CA . GLN B 1 26 ? 11.953 4.059 7.82 1 89.75 26 GLN B CA 1
ATOM 783 C C . GLN B 1 26 ? 13.219 3.367 8.312 1 89.75 26 GLN B C 1
ATOM 785 O O . GLN B 1 26 ? 14.32 3.674 7.852 1 89.75 26 GLN B O 1
ATOM 790 N N . ASN B 1 27 ? 13.055 2.559 9.281 1 88.88 27 ASN B N 1
ATOM 791 C CA . ASN B 1 27 ? 14.203 1.803 9.773 1 88.88 27 ASN B CA 1
ATOM 792 C C . ASN B 1 27 ? 14.797 0.91 8.688 1 88.88 27 ASN B C 1
ATOM 794 O O . ASN B 1 27 ? 16 0.657 8.672 1 88.88 27 ASN B O 1
ATOM 798 N N . GLU B 1 28 ? 13.945 0.534 7.793 1 85.12 28 GLU B N 1
ATOM 799 C CA . GLU B 1 28 ? 14.375 -0.337 6.703 1 85.12 28 GLU B CA 1
ATOM 800 C C . GLU B 1 28 ? 14.781 0.474 5.477 1 85.12 28 GLU B C 1
ATOM 802 O O . GLU B 1 28 ? 15.453 -0.041 4.578 1 85.12 28 GLU B O 1
ATOM 807 N N . THR B 1 29 ? 14.336 1.669 5.379 1 82.75 29 THR B N 1
ATOM 808 C CA . THR B 1 29 ? 14.648 2.609 4.309 1 82.75 29 THR B CA 1
ATOM 809 C C . THR B 1 29 ? 15.047 3.967 4.879 1 82.75 29 THR B C 1
ATOM 811 O O . THR B 1 29 ? 14.328 4.953 4.707 1 82.75 29 THR B O 1
ATOM 814 N N . PRO B 1 30 ? 16.156 4.172 5.422 1 77 30 PRO B N 1
ATOM 815 C CA . PRO B 1 30 ? 16.516 5.305 6.273 1 77 30 PRO B CA 1
ATOM 816 C C . PRO B 1 30 ? 16.516 6.637 5.523 1 77 30 PRO B C 1
ATOM 818 O O . PRO B 1 30 ? 16.344 7.691 6.137 1 77 30 PRO B O 1
ATOM 821 N N . ALA B 1 31 ? 16.641 6.656 4.363 1 78.5 31 ALA B N 1
ATOM 822 C CA . ALA B 1 31 ? 16.703 7.906 3.609 1 78.5 31 ALA B CA 1
ATOM 823 C C . ALA B 1 31 ? 15.297 8.453 3.348 1 78.5 31 ALA B C 1
ATOM 825 O O . ALA B 1 31 ? 15.148 9.57 2.852 1 78.5 31 ALA B O 1
ATOM 826 N N . GLU B 1 32 ? 14.32 7.816 3.828 1 86.25 32 GLU B N 1
ATOM 827 C CA . GLU B 1 32 ? 12.969 8.25 3.494 1 86.25 32 GLU B CA 1
ATOM 828 C C . GLU B 1 32 ? 12.352 9.047 4.641 1 86.25 32 GLU B C 1
ATOM 830 O O . GLU B 1 32 ? 12.492 8.68 5.809 1 86.25 32 GLU B O 1
ATOM 835 N N . THR B 1 33 ? 11.734 10.18 4.246 1 89.69 33 THR B N 1
ATOM 836 C CA . THR B 1 33 ? 10.922 10.945 5.184 1 89.69 33 THR B CA 1
ATOM 837 C C . THR B 1 33 ? 9.562 10.273 5.387 1 89.69 33 THR B C 1
ATOM 839 O O . THR B 1 33 ? 9.164 9.422 4.598 1 89.69 33 THR B O 1
ATOM 842 N N . PRO B 1 34 ? 8.914 10.68 6.375 1 88.69 34 PRO B N 1
ATOM 843 C CA . PRO B 1 34 ? 7.559 10.156 6.555 1 88.69 34 PRO B CA 1
ATOM 844 C C . PRO B 1 34 ? 6.66 10.43 5.348 1 88.69 34 PRO B C 1
ATOM 846 O O . PRO B 1 34 ? 5.859 9.578 4.965 1 88.69 34 PRO B O 1
ATOM 849 N N . THR B 1 35 ? 6.773 11.562 4.824 1 90.38 35 THR B N 1
ATOM 850 C CA . THR B 1 35 ? 6 11.898 3.633 1 90.38 35 THR B CA 1
ATOM 851 C C . THR B 1 35 ? 6.324 10.938 2.49 1 90.38 35 THR B C 1
ATOM 853 O O . THR B 1 35 ? 5.434 10.516 1.755 1 90.38 35 THR B O 1
ATOM 856 N N . ASP B 1 36 ? 7.586 10.578 2.334 1 93.06 36 ASP B N 1
ATOM 857 C CA . ASP B 1 36 ? 8 9.633 1.299 1 93.06 36 ASP B CA 1
ATOM 858 C C . ASP B 1 36 ? 7.371 8.266 1.521 1 93.06 36 ASP B C 1
ATOM 860 O O . ASP B 1 36 ? 6.965 7.598 0.567 1 93.06 36 ASP B O 1
ATOM 864 N N . VAL B 1 37 ? 7.371 7.887 2.762 1 93.62 37 VAL B N 1
ATOM 865 C CA . VAL B 1 37 ? 6.781 6.594 3.1 1 93.62 37 VAL B CA 1
ATOM 866 C C . VAL B 1 37 ? 5.301 6.59 2.723 1 93.62 37 VAL B C 1
ATOM 868 O O . VAL B 1 37 ? 4.816 5.652 2.088 1 93.62 37 VAL B O 1
ATOM 871 N N . VAL B 1 38 ? 4.555 7.617 3.074 1 93.69 38 VAL B N 1
ATOM 872 C CA . VAL B 1 38 ? 3.127 7.711 2.789 1 93.69 38 VAL B CA 1
ATOM 873 C C . VAL B 1 38 ? 2.902 7.758 1.28 1 93.69 38 VAL B C 1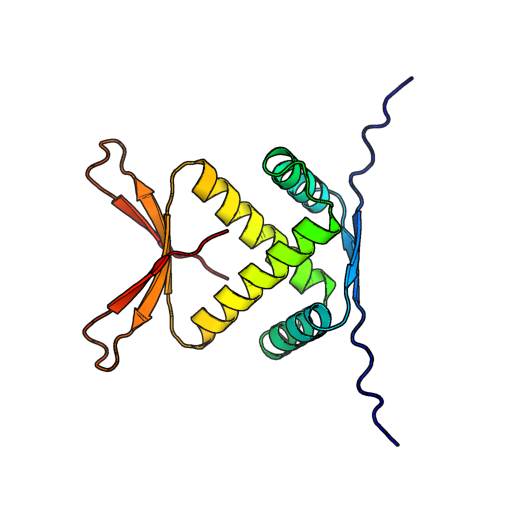
ATOM 875 O O . VAL B 1 38 ? 1.994 7.102 0.761 1 93.69 38 VAL B O 1
ATOM 878 N N . ARG B 1 39 ? 3.719 8.484 0.608 1 93.94 39 ARG B N 1
ATOM 879 C CA . ARG B 1 39 ? 3.641 8.562 -0.847 1 93.94 39 ARG B CA 1
ATOM 880 C C . ARG B 1 39 ? 3.811 7.191 -1.482 1 93.94 39 ARG B C 1
ATOM 882 O O . ARG B 1 39 ? 3.01 6.789 -2.328 1 93.94 39 ARG B O 1
ATOM 889 N N . ARG B 1 40 ? 4.781 6.484 -1.019 1 95 40 ARG B N 1
ATOM 890 C CA . ARG B 1 40 ? 5.039 5.152 -1.556 1 95 40 ARG B CA 1
ATOM 891 C C . ARG B 1 40 ? 3.898 4.199 -1.227 1 95 40 ARG B C 1
ATOM 893 O O . ARG B 1 40 ? 3.469 3.416 -2.078 1 95 40 ARG B O 1
ATOM 900 N N . ALA B 1 41 ? 3.432 4.289 -0.038 1 96.19 41 ALA B N 1
ATOM 901 C CA . ALA B 1 41 ? 2.309 3.449 0.375 1 96.19 41 ALA B CA 1
ATOM 902 C C . ALA B 1 41 ? 1.087 3.695 -0.506 1 96.19 41 ALA B C 1
ATOM 904 O O . ALA B 1 41 ? 0.435 2.748 -0.953 1 96.19 41 ALA B O 1
ATOM 905 N N . LEU B 1 42 ? 0.776 4.918 -0.772 1 95.31 42 LEU B N 1
ATOM 906 C CA . LEU B 1 42 ? -0.383 5.281 -1.58 1 95.31 42 LEU B CA 1
ATOM 907 C C . LEU B 1 42 ? -0.222 4.789 -3.014 1 95.31 42 LEU B C 1
ATOM 909 O O . LEU B 1 42 ? -1.171 4.27 -3.605 1 95.31 42 LEU B O 1
ATOM 913 N N . ILE B 1 43 ? 0.97 4.926 -3.553 1 96.25 43 ILE B N 1
ATOM 914 C CA . ILE B 1 43 ? 1.24 4.508 -4.926 1 96.25 43 ILE B CA 1
ATOM 915 C C . ILE B 1 43 ? 1.069 2.994 -5.047 1 96.25 43 ILE B C 1
ATOM 917 O O . ILE B 1 43 ? 0.402 2.512 -5.965 1 96.25 43 ILE B O 1
ATOM 921 N N . VAL B 1 44 ? 1.629 2.303 -4.156 1 96.31 44 VAL B N 1
ATOM 922 C CA . VAL B 1 44 ? 1.552 0.846 -4.18 1 96.31 44 VAL B CA 1
ATOM 923 C C . VAL B 1 44 ? 0.104 0.402 -3.982 1 96.31 44 VAL B C 1
ATOM 925 O O . VAL B 1 44 ? -0.407 -0.426 -4.738 1 96.31 44 VAL B O 1
ATOM 928 N N . TYR B 1 45 ? -0.525 0.945 -2.988 1 96.31 45 TYR B N 1
ATOM 929 C CA . TYR B 1 45 ? -1.908 0.577 -2.709 1 96.31 45 TYR B CA 1
ATOM 930 C C . TYR B 1 45 ? -2.805 0.877 -3.904 1 96.31 45 TYR B C 1
ATOM 932 O O . TYR B 1 45 ? -3.652 0.061 -4.273 1 96.31 45 TYR B O 1
ATOM 940 N N . HIS B 1 46 ? -2.717 2.018 -4.43 1 94.88 46 HIS B N 1
ATOM 941 C CA . HIS B 1 46 ? -3.504 2.389 -5.602 1 94.88 46 HIS B CA 1
ATOM 942 C C . HIS B 1 46 ? -3.293 1.4 -6.742 1 94.88 46 HIS B C 1
ATOM 944 O O . HIS B 1 46 ? -4.258 0.938 -7.355 1 94.88 46 HIS B O 1
ATOM 950 N N . SER B 1 47 ? -2.016 1.109 -7.055 1 94.75 47 SER B N 1
ATOM 951 C CA . SER B 1 47 ? -1.7 0.165 -8.125 1 94.75 47 SER B CA 1
ATOM 952 C C . SER B 1 47 ? -2.352 -1.19 -7.871 1 94.75 47 SER B C 1
ATOM 954 O O . SER B 1 47 ? -2.896 -1.804 -8.789 1 94.75 47 SER B O 1
ATOM 956 N N . LEU B 1 48 ? -2.305 -1.665 -6.668 1 96 48 LEU B N 1
ATOM 957 C CA . LEU B 1 48 ? -2.889 -2.953 -6.312 1 96 48 LEU B CA 1
ATOM 958 C C . LEU B 1 48 ? -4.41 -2.902 -6.402 1 96 48 LEU B C 1
ATOM 960 O O . LEU B 1 48 ? -5.039 -3.846 -6.887 1 96 48 LEU B O 1
ATOM 964 N N . ALA B 1 49 ? -4.977 -1.836 -5.938 1 94.06 49 ALA B N 1
ATOM 965 C CA . ALA B 1 49 ? -6.426 -1.668 -5.988 1 94.06 49 ALA B CA 1
ATOM 966 C C . ALA B 1 49 ? -6.93 -1.659 -7.426 1 94.06 49 ALA B C 1
ATOM 968 O O . ALA B 1 49 ? -7.938 -2.291 -7.742 1 94.06 49 ALA B O 1
ATOM 969 N N . MET B 1 50 ? -6.227 -0.988 -8.242 1 92.75 50 MET B N 1
ATOM 970 C CA . MET B 1 50 ? -6.613 -0.928 -9.648 1 92.75 50 MET B CA 1
ATOM 971 C C . MET B 1 50 ? -6.496 -2.301 -10.305 1 92.75 50 MET B C 1
ATOM 973 O O . MET B 1 50 ? -7.359 -2.693 -11.086 1 92.75 50 MET B O 1
ATOM 977 N N . ALA B 1 51 ? -5.43 -2.998 -9.977 1 93.19 51 ALA B N 1
ATOM 978 C CA . ALA B 1 51 ? -5.273 -4.348 -10.508 1 93.19 51 ALA B CA 1
ATOM 979 C C . ALA B 1 51 ? -6.438 -5.242 -10.078 1 93.19 51 ALA B C 1
ATOM 981 O O . ALA B 1 51 ? -6.977 -6 -10.891 1 93.19 51 ALA B O 1
ATOM 982 N N . LYS B 1 52 ? -6.805 -5.16 -8.867 1 93.69 52 LYS B N 1
ATOM 983 C CA . LYS B 1 52 ? -7.914 -5.949 -8.336 1 93.69 52 LYS B CA 1
ATOM 984 C C . LYS B 1 52 ? -9.219 -5.605 -9.047 1 93.69 52 LYS B C 1
ATOM 986 O O . LYS B 1 52 ? -10 -6.496 -9.391 1 93.69 52 LYS B O 1
ATOM 991 N N . LEU B 1 53 ? -9.414 -4.406 -9.211 1 90.69 53 LEU B N 1
ATOM 992 C CA . LEU B 1 53 ? -10.617 -3.947 -9.891 1 90.69 53 LEU B CA 1
ATOM 993 C C . LEU B 1 53 ? -10.672 -4.477 -11.32 1 90.69 53 LEU B C 1
ATOM 995 O O . LEU B 1 53 ? -11.758 -4.691 -11.867 1 90.69 53 LEU B O 1
ATOM 999 N N . ASN B 1 54 ? -9.516 -4.695 -11.867 1 90.88 54 ASN B N 1
ATOM 1000 C CA . ASN B 1 54 ? -9.438 -5.195 -13.242 1 90.88 54 ASN B CA 1
ATOM 1001 C C . ASN B 1 54 ? -9.438 -6.719 -13.281 1 90.88 54 ASN B C 1
ATOM 1003 O O . ASN B 1 54 ? -9.156 -7.316 -14.32 1 90.88 54 ASN B O 1
ATOM 1007 N N . GLY B 1 55 ? -9.609 -7.352 -12.086 1 91.12 55 GLY B N 1
ATOM 1008 C CA . GLY B 1 55 ? -9.859 -8.789 -12.047 1 91.12 55 GLY B CA 1
ATOM 1009 C C . GLY B 1 55 ? -8.641 -9.594 -11.641 1 91.12 55 GLY B C 1
ATOM 1010 O O . GLY B 1 55 ? -8.672 -10.828 -11.656 1 91.12 55 GLY B O 1
ATOM 1011 N N . ALA B 1 56 ? -7.535 -8.891 -11.281 1 94.62 56 ALA B N 1
ATOM 1012 C CA . ALA B 1 56 ? -6.324 -9.602 -10.891 1 94.62 56 ALA B CA 1
ATOM 1013 C C . ALA B 1 56 ? -6.438 -10.141 -9.461 1 94.62 56 ALA B C 1
ATOM 1015 O O . ALA B 1 56 ? -7.254 -9.656 -8.672 1 94.62 56 ALA B O 1
ATOM 1016 N N . ASP B 1 57 ? -5.629 -11.156 -9.234 1 95.31 57 ASP B N 1
ATOM 1017 C CA . ASP B 1 57 ? -5.398 -11.617 -7.867 1 95.31 57 ASP B CA 1
ATOM 1018 C C . ASP B 1 57 ? -4.039 -11.156 -7.352 1 95.31 57 ASP B C 1
ATOM 1020 O O . ASP B 1 57 ? -3.078 -11.062 -8.117 1 95.31 57 ASP B O 1
ATOM 1024 N N . LEU B 1 58 ? -3.979 -10.883 -6.117 1 96.75 58 LEU B N 1
ATOM 1025 C CA . LEU B 1 58 ? -2.746 -10.5 -5.438 1 96.75 58 LEU B CA 1
ATOM 1026 C C . LEU B 1 58 ? -2.285 -11.602 -4.488 1 96.75 58 LEU B C 1
ATOM 1028 O O . LEU B 1 58 ? -3.039 -12.031 -3.611 1 96.75 58 LEU B O 1
ATOM 1032 N N . LEU B 1 59 ? -0.983 -11.969 -4.645 1 96.81 59 LEU B N 1
ATOM 1033 C CA . LEU B 1 59 ? -0.522 -13.125 -3.877 1 96.81 59 LEU B CA 1
ATOM 1034 C C . LEU B 1 59 ? 0.786 -12.805 -3.156 1 96.81 59 LEU B C 1
ATOM 1036 O O . LEU B 1 59 ? 1.65 -12.117 -3.705 1 96.81 59 LEU B O 1
ATOM 1040 N N . ILE B 1 60 ? 0.908 -13.281 -1.977 1 96.81 60 ILE B N 1
ATOM 1041 C CA . ILE B 1 60 ? 2.176 -13.414 -1.268 1 96.81 60 ILE B CA 1
ATOM 1042 C C . ILE B 1 60 ? 2.66 -14.859 -1.354 1 96.81 60 ILE B C 1
ATOM 1044 O O . ILE B 1 60 ? 1.938 -15.789 -0.979 1 96.81 60 ILE B O 1
ATOM 1048 N N . VAL B 1 61 ? 3.797 -15 -1.875 1 95.44 61 VAL B N 1
ATOM 1049 C CA . VAL B 1 61 ? 4.371 -16.328 -2.033 1 95.44 61 VAL B CA 1
ATOM 1050 C C . VAL B 1 61 ? 5.578 -16.484 -1.108 1 95.44 61 VAL B C 1
ATOM 1052 O O . VAL B 1 61 ? 6.574 -15.773 -1.25 1 95.44 61 VAL B O 1
ATOM 1055 N N . GLU B 1 62 ? 5.461 -17.375 -0.22 1 93.56 62 GLU B N 1
ATOM 1056 C CA . GLU B 1 62 ? 6.5 -17.625 0.779 1 93.56 62 GLU B CA 1
ATOM 1057 C C . GLU B 1 62 ? 7.203 -18.953 0.539 1 93.56 62 GLU B C 1
ATOM 1059 O O . GLU B 1 62 ? 6.566 -19.938 0.149 1 93.56 62 GLU B O 1
ATOM 1064 N N . PRO B 1 63 ? 8.445 -18.891 0.758 1 85.56 63 PRO B N 1
ATOM 1065 C CA . PRO B 1 63 ? 9.164 -20.156 0.628 1 85.56 63 PRO B CA 1
ATOM 1066 C C . PRO B 1 63 ? 8.797 -21.156 1.725 1 85.56 63 PRO B C 1
ATOM 1068 O O . PRO B 1 63 ? 8.547 -20.766 2.867 1 85.56 63 PRO B O 1
ATOM 1071 N N . GLY B 1 64 ? 8.531 -22.406 1.312 1 79.62 64 GLY B N 1
ATOM 1072 C CA . GLY B 1 64 ? 8.32 -23.453 2.297 1 79.62 64 GLY B CA 1
ATOM 1073 C C . GLY B 1 64 ? 9.531 -23.703 3.176 1 79.62 64 GLY B C 1
ATOM 1074 O O . GLY B 1 64 ? 10.617 -23.172 2.91 1 79.62 64 GLY B O 1
ATOM 1075 N N . PRO B 1 65 ? 9.25 -24.375 4.312 1 77 65 PRO B N 1
ATOM 1076 C CA . PRO B 1 65 ? 10.344 -24.656 5.246 1 77 65 PRO B CA 1
ATOM 1077 C C . PRO B 1 65 ? 11.539 -25.312 4.562 1 77 65 PRO B C 1
ATOM 1079 O O . PRO B 1 65 ? 12.688 -25.047 4.934 1 77 65 PRO B O 1
ATOM 1082 N N . ASP B 1 66 ? 11.242 -26.109 3.59 1 76.75 66 ASP B N 1
ATOM 1083 C CA . ASP B 1 66 ? 12.336 -26.812 2.926 1 76.75 66 ASP B CA 1
ATOM 1084 C C . ASP B 1 66 ? 12.688 -26.156 1.598 1 76.75 66 ASP B C 1
ATOM 1086 O O . ASP B 1 66 ? 13.531 -26.641 0.852 1 76.75 66 ASP B O 1
ATOM 1090 N N . GLY B 1 67 ? 12.227 -24.953 1.466 1 69.88 67 GLY B N 1
ATOM 1091 C CA . GLY B 1 67 ? 12.484 -24.234 0.233 1 69.88 67 GLY B CA 1
ATOM 1092 C C . GLY B 1 67 ? 11.773 -24.828 -0.968 1 69.88 67 GLY B C 1
ATOM 1093 O O . GLY B 1 67 ? 11.812 -24.266 -2.062 1 69.88 67 GLY B O 1
ATOM 1094 N N . GLU B 1 68 ? 11.211 -26.094 -0.808 1 72 68 GLU B N 1
ATOM 1095 C CA . GLU B 1 68 ? 10.656 -26.812 -1.95 1 72 68 GLU B CA 1
ATOM 1096 C C . GLU B 1 68 ? 9.188 -26.453 -2.172 1 72 68 GLU B C 1
ATOM 1098 O O . GLU B 1 68 ? 8.766 -26.219 -3.307 1 72 68 GLU B O 1
ATOM 1103 N N . GLU B 1 69 ? 8.469 -26.375 -1.041 1 75.94 69 GLU B N 1
ATOM 1104 C CA . GLU B 1 69 ? 7.047 -26.109 -1.243 1 75.94 69 GLU B CA 1
ATOM 1105 C C . GLU B 1 69 ? 6.707 -24.656 -0.945 1 75.94 69 GLU B C 1
ATOM 1107 O O . GLU B 1 69 ? 6.98 -24.156 0.151 1 75.94 69 GLU B O 1
ATOM 1112 N N . LYS B 1 70 ? 6.332 -23.938 -2.023 1 85.81 70 LYS B N 1
ATOM 1113 C CA . LYS B 1 70 ? 5.902 -22.562 -1.816 1 85.81 70 LYS B CA 1
ATOM 1114 C C . LYS B 1 70 ? 4.445 -22.5 -1.366 1 85.81 70 LYS B C 1
ATOM 1116 O O . LYS B 1 70 ? 3.621 -23.312 -1.801 1 85.81 70 LYS B O 1
ATOM 1121 N N . ARG B 1 71 ? 4.297 -21.719 -0.32 1 91.44 71 ARG B N 1
ATOM 1122 C CA . ARG B 1 71 ? 2.941 -21.406 0.122 1 91.44 71 ARG B CA 1
ATOM 1123 C C . ARG B 1 71 ? 2.504 -20.031 -0.369 1 91.44 71 ARG B C 1
ATOM 1125 O O . ARG B 1 71 ? 3.311 -19.109 -0.417 1 91.44 71 ARG B O 1
ATOM 1132 N N . SER B 1 72 ? 1.262 -20.047 -0.837 1 93.12 72 SER B N 1
ATOM 1133 C CA . SER B 1 72 ? 0.737 -18.781 -1.313 1 93.12 72 SER B CA 1
ATOM 1134 C C . SER B 1 72 ? -0.493 -18.359 -0.518 1 93.12 72 SER B C 1
ATOM 1136 O O . SER B 1 72 ? -1.304 -19.188 -0.124 1 93.12 72 SER B O 1
ATOM 1138 N N . ARG B 1 73 ? -0.551 -17.078 -0.225 1 94.25 73 ARG B N 1
ATOM 1139 C CA . ARG B 1 73 ? -1.757 -16.516 0.372 1 94.25 73 ARG B CA 1
ATOM 1140 C C . ARG B 1 73 ? -2.221 -15.281 -0.398 1 94.25 73 ARG B C 1
ATOM 1142 O O . ARG B 1 73 ? -1.401 -14.531 -0.936 1 94.25 73 ARG B O 1
ATOM 1149 N N . ARG B 1 74 ? -3.498 -15.141 -0.392 1 95.19 74 ARG B N 1
ATOM 1150 C CA . ARG B 1 74 ? -4.094 -14.008 -1.092 1 95.19 74 ARG B CA 1
ATOM 1151 C C . ARG B 1 74 ? -3.992 -12.734 -0.255 1 95.19 74 ARG B C 1
ATOM 1153 O O . ARG B 1 74 ? -4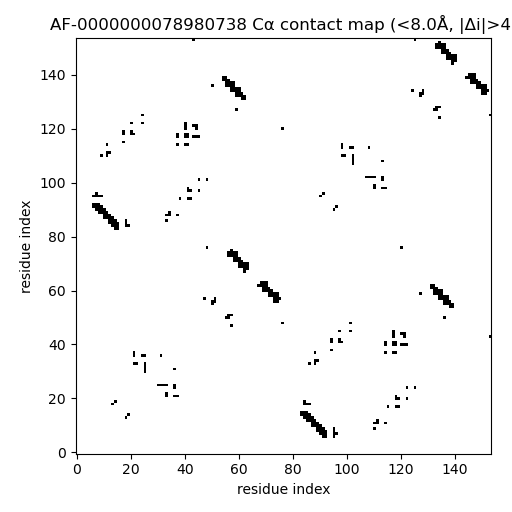.102 -12.781 0.972 1 95.19 74 ARG B O 1
ATOM 1160 N N . ILE B 1 75 ? -3.725 -11.648 -0.958 1 93.62 75 ILE B N 1
ATOM 1161 C CA . ILE B 1 75 ? -3.801 -10.328 -0.345 1 93.62 75 ILE B CA 1
ATOM 1162 C C . ILE B 1 75 ? -5.203 -9.75 -0.534 1 93.62 75 ILE B C 1
ATOM 1164 O O . ILE B 1 75 ? -5.688 -9.633 -1.662 1 93.62 75 ILE B O 1
ATOM 1168 N N . PHE B 1 76 ? -5.824 -9.398 0.581 1 90.62 76 PHE B N 1
ATOM 1169 C CA . PHE B 1 76 ? -7.121 -8.727 0.522 1 90.62 76 PHE B CA 1
ATOM 1170 C C . PHE B 1 76 ? -6.977 -7.242 0.816 1 90.62 76 PHE B C 1
ATOM 1172 O O . PHE B 1 76 ? -6.219 -6.848 1.704 1 90.62 76 PHE B O 1
ATOM 1179 N N . LEU B 1 77 ? -7.57 -6.566 -0.072 1 88.75 77 LEU B N 1
ATOM 1180 C CA . LEU B 1 77 ? -7.516 -5.117 0.107 1 88.75 77 LEU B CA 1
ATOM 1181 C C . LEU B 1 77 ? -8.789 -4.605 0.767 1 88.75 77 LEU B C 1
ATOM 1183 O O . LEU B 1 77 ? -9.859 -5.207 0.619 1 88.75 77 LEU B O 1
#

Foldseek 3Di:
DPPPPPPPDDDDDDDDP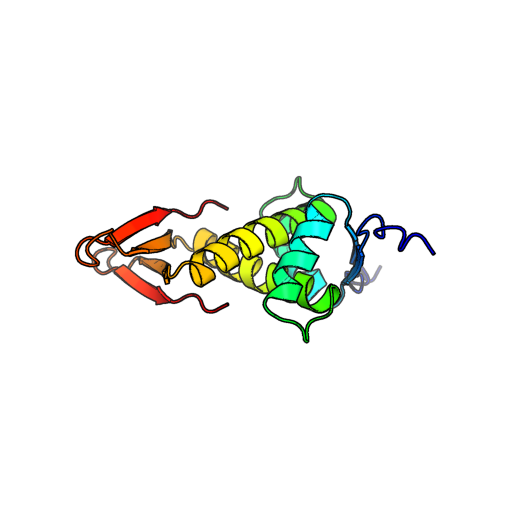RVVVLVVVCVVVVVDDSVRVVVVVCVVVVVVVVCVVVPDWAWDWDQDPVSPDIDIDTDDD/DPPPPPPPDDDDDDDDPRVVVLVVVCVVVVVDDSVRVVVVVCVVVVVVVVCVVVPDWAWDWDQDPVSPDIDIDTDDD

Solvent-accessible surface area (backbone atoms only — not comparable to full-atom values): 8828 Å² total; per-residue (Å²): 131,77,74,70,75,66,75,44,63,42,77,39,78,37,46,54,71,58,20,50,50,51,50,54,51,27,71,76,40,70,89,48,51,70,59,52,51,52,51,49,16,44,53,53,40,50,54,52,51,52,41,41,74,72,63,29,45,40,34,40,37,31,69,25,98,80,64,72,51,70,45,74,44,76,61,82,130,133,77,75,69,77,68,73,39,63,40,77,39,78,37,45,57,72,57,21,51,50,52,50,54,52,26,72,75,41,71,87,49,50,70,58,50,51,53,52,50,15,43,52,52,40,51,55,52,52,52,40,42,75,72,63,31,44,41,35,41,37,31,69,24,98,80,63,72,52,69,45,74,45,76,60,82,130

pLDDT: mean 84.88, std 15.7, range [26.77, 96.88]

Nearest PDB structures (foldseek):
  4mtn-assembly1_A  TM=5.507E-01  e=4.261E+00  Planctopirus limnophila DSM 3776
  8gym-assembly1_2K  TM=2.611E-01  e=9.405E-01  Tetrahymena thermophila SB210
  4mtn-assembly1_A  TM=5.508E-01  e=4.261E+00  Planctopirus limnophila DSM 3776
  8gym-assembly1_2K  TM=2.610E-01  e=9.405E-01  Tetrahymena thermophila SB210

Radius of gyration: 17.8 Å; Cα contacts (8 Å, |Δi|>4): 215; chains: 2; bounding box: 37×56×53 Å